Protein AF-A0A356WRP9-F1 (afdb_monomer_lite)

pLDDT: mean 76.29, std 10.76, range [55.69, 93.06]

Structure (mmCIF, N/CA/C/O backbone):
data_AF-A0A356WRP9-F1
#
_entry.id   AF-A0A356WRP9-F1
#
loop_
_atom_site.group_PDB
_atom_site.id
_atom_site.type_symbol
_atom_site.label_atom_id
_atom_site.label_alt_id
_atom_site.label_comp_id
_atom_site.label_asym_id
_atom_site.label_entity_id
_atom_site.label_seq_id
_atom_site.pdbx_PDB_ins_code
_atom_site.Cartn_x
_atom_site.Cartn_y
_atom_site.Cartn_z
_atom_site.occupancy
_atom_site.B_iso_or_equiv
_atom_site.auth_seq_id
_atom_site.auth_comp_id
_atom_site.auth_asym_id
_atom_site.auth_atom_id
_atom_site.pdbx_PDB_model_num
ATOM 1 N N . MET A 1 1 ? 37.180 21.757 -27.487 1.00 70.25 1 MET A N 1
ATOM 2 C CA . MET A 1 1 ? 36.216 21.798 -26.357 1.00 70.25 1 MET A CA 1
ATOM 3 C C . MET A 1 1 ? 34.839 21.247 -26.730 1.00 70.25 1 MET A C 1
ATOM 5 O O . MET A 1 1 ? 34.318 20.451 -25.966 1.00 70.25 1 MET A O 1
ATOM 9 N N . ARG A 1 2 ? 34.285 21.570 -27.910 1.00 84.06 2 ARG A N 1
ATOM 10 C CA . ARG A 1 2 ? 32.953 21.098 -28.346 1.00 84.06 2 ARG A CA 1
ATOM 11 C C . ARG A 1 2 ? 32.800 19.570 -28.429 1.00 84.06 2 ARG A C 1
ATOM 13 O O . ARG A 1 2 ? 31.831 19.043 -27.910 1.00 84.06 2 ARG A O 1
ATOM 20 N N . LEU A 1 3 ? 33.786 18.847 -28.971 1.00 87.88 3 LEU A N 1
ATOM 21 C CA . LEU A 1 3 ? 33.729 17.377 -29.081 1.00 87.88 3 LEU A CA 1
ATOM 22 C C . LEU A 1 3 ? 33.669 16.664 -27.717 1.00 87.88 3 LEU A C 1
ATOM 24 O O . LEU A 1 3 ? 32.916 15.714 -27.547 1.00 87.88 3 LEU A O 1
ATOM 28 N N . LYS A 1 4 ? 34.420 17.156 -26.722 1.00 86.12 4 LYS A N 1
ATOM 29 C CA . LYS A 1 4 ? 34.418 16.591 -25.361 1.00 86.12 4 LYS A CA 1
ATOM 30 C C . LYS A 1 4 ? 33.059 16.766 -24.676 1.00 86.12 4 LYS A C 1
ATOM 32 O O . LYS A 1 4 ? 32.624 15.883 -23.952 1.00 86.12 4 LYS A O 1
ATOM 37 N N . ILE A 1 5 ? 32.390 17.885 -24.950 1.00 90.56 5 ILE A N 1
ATOM 38 C CA . ILE A 1 5 ? 31.041 18.175 -24.456 1.00 90.56 5 ILE A CA 1
ATOM 39 C C . ILE A 1 5 ? 30.023 17.214 -25.082 1.00 90.56 5 ILE A C 1
ATOM 41 O O . ILE A 1 5 ? 29.226 16.627 -24.359 1.00 90.56 5 ILE A O 1
ATOM 45 N N . PHE A 1 6 ? 30.096 16.972 -26.396 1.00 92.69 6 PHE A N 1
ATOM 46 C CA . PHE A 1 6 ? 29.235 15.981 -27.054 1.00 92.69 6 PHE A CA 1
ATOM 47 C C . PHE A 1 6 ? 29.431 14.564 -26.498 1.00 92.69 6 PHE A C 1
ATOM 49 O O . PHE A 1 6 ? 28.449 13.881 -26.220 1.00 92.69 6 PHE A O 1
ATOM 56 N N . LEU A 1 7 ? 30.678 14.140 -26.273 1.00 93.06 7 LEU A N 1
ATOM 57 C CA . LEU A 1 7 ? 30.973 12.830 -25.681 1.00 93.06 7 LEU A CA 1
ATOM 58 C C . LEU A 1 7 ? 30.453 12.707 -24.243 1.00 93.06 7 LEU A C 1
ATOM 60 O O . LEU A 1 7 ? 29.948 11.655 -23.862 1.00 93.06 7 LEU A O 1
ATOM 64 N N . PHE A 1 8 ? 30.533 13.783 -23.459 1.00 92.19 8 PHE A N 1
ATOM 65 C CA . PHE A 1 8 ? 30.006 13.814 -22.097 1.00 92.19 8 PHE A CA 1
ATOM 66 C C . PHE A 1 8 ? 28.480 13.643 -22.065 1.00 92.19 8 PHE A C 1
ATOM 68 O O . PHE A 1 8 ? 27.968 12.826 -21.302 1.00 92.19 8 PHE A O 1
ATOM 75 N N . PHE A 1 9 ? 27.753 14.346 -22.939 1.00 91.25 9 PHE A N 1
ATOM 76 C CA . PHE A 1 9 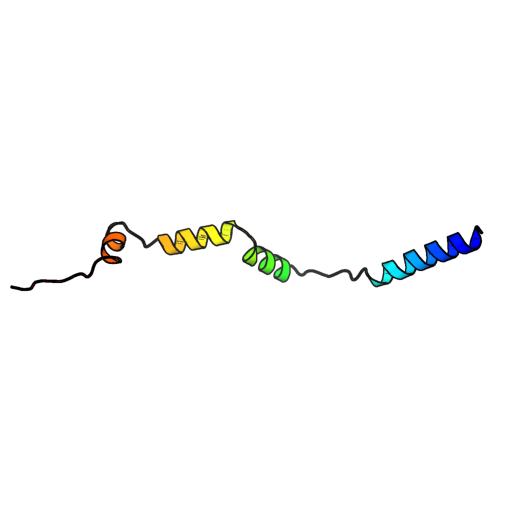? 26.301 14.184 -23.048 1.00 91.25 9 PHE A CA 1
ATOM 77 C C . PHE A 1 9 ? 25.901 12.796 -23.561 1.00 91.25 9 PHE A C 1
ATOM 79 O O . PHE A 1 9 ? 24.957 12.206 -23.039 1.00 91.25 9 PHE A O 1
ATOM 86 N N . ALA A 1 10 ? 26.640 12.235 -24.521 1.00 90.88 10 ALA A N 1
ATOM 87 C CA . ALA A 1 10 ? 26.400 10.877 -25.004 1.00 90.88 10 ALA A CA 1
ATOM 88 C C . ALA A 1 10 ? 26.598 9.825 -23.895 1.00 90.88 10 ALA A C 1
ATOM 90 O O . ALA A 1 10 ? 25.774 8.923 -23.749 1.00 90.88 10 ALA A O 1
ATOM 91 N N . ALA A 1 11 ? 27.638 9.974 -23.067 1.00 89.75 11 ALA A N 1
ATOM 92 C CA . ALA A 1 11 ? 27.880 9.098 -21.922 1.00 89.75 11 ALA A CA 1
ATOM 93 C C . ALA A 1 11 ? 26.771 9.203 -20.859 1.00 89.75 11 ALA A C 1
ATOM 95 O O . ALA A 1 11 ? 26.333 8.186 -20.325 1.00 89.75 11 ALA A O 1
ATOM 96 N N . LEU A 1 12 ? 26.271 10.415 -20.591 1.00 86.44 12 LEU A N 1
ATOM 97 C CA . LEU A 1 12 ? 25.144 10.646 -19.680 1.00 86.44 12 LEU A CA 1
ATOM 98 C C . LEU A 1 12 ? 23.856 9.963 -20.157 1.00 86.44 12 LEU A C 1
ATOM 100 O O . LEU A 1 12 ? 23.161 9.337 -19.358 1.00 86.44 12 LEU A O 1
ATOM 104 N N . ILE A 1 13 ? 23.543 10.054 -21.451 1.00 86.56 13 ILE A N 1
ATOM 105 C CA . ILE A 1 13 ? 22.360 9.408 -22.043 1.00 86.56 13 ILE A CA 1
ATOM 106 C C . ILE A 1 13 ? 22.482 7.880 -21.965 1.00 86.56 13 ILE A C 1
ATOM 108 O O . ILE A 1 13 ? 21.521 7.188 -21.620 1.00 86.56 13 ILE A O 1
ATOM 112 N N . TRP A 1 14 ? 23.677 7.351 -22.233 1.00 83.81 14 TRP A N 1
ATOM 113 C CA . TRP A 1 14 ? 23.944 5.916 -22.166 1.00 83.81 14 TRP A CA 1
ATOM 114 C C . TRP A 1 14 ? 23.808 5.368 -20.738 1.00 83.81 14 TRP A C 1
ATOM 116 O O . TRP A 1 14 ? 23.187 4.326 -20.539 1.00 83.81 14 TRP A O 1
ATOM 126 N N . LEU A 1 15 ? 24.284 6.115 -19.736 1.00 81.81 15 LEU A N 1
ATOM 127 C CA . LEU A 1 15 ? 24.18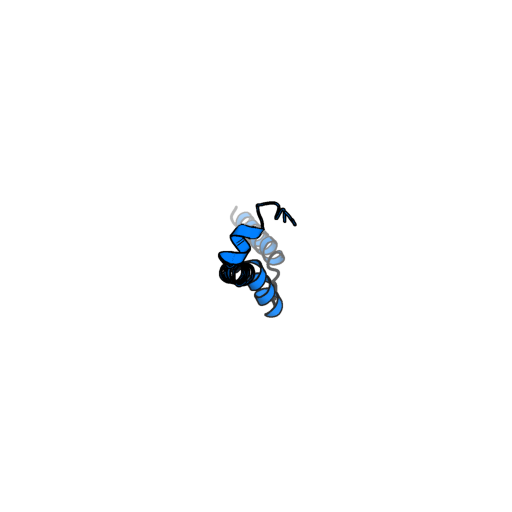0 5.741 -18.322 1.00 81.81 15 LEU A CA 1
ATOM 128 C C . LEU A 1 15 ? 22.733 5.747 -17.796 1.00 81.81 15 LEU A C 1
ATOM 130 O O . LEU A 1 15 ? 22.396 4.954 -16.926 1.00 81.81 15 LEU A O 1
ATOM 134 N N . ASN A 1 16 ? 21.868 6.623 -18.318 1.00 76.56 16 ASN A N 1
ATOM 135 C CA . ASN A 1 16 ? 20.458 6.678 -17.910 1.00 76.56 16 ASN A CA 1
ATOM 136 C C . ASN A 1 16 ? 19.603 5.590 -18.577 1.00 76.56 16 ASN A C 1
ATOM 138 O O . ASN A 1 16 ? 18.606 5.153 -18.008 1.00 76.56 16 ASN A O 1
ATOM 142 N N . SER A 1 17 ? 19.995 5.126 -19.766 1.00 68.31 17 SER A N 1
ATOM 143 C CA . SER A 1 17 ? 19.215 4.142 -20.526 1.00 68.31 17 SER A CA 1
ATOM 144 C C . SER A 1 17 ? 19.204 2.753 -19.874 1.00 68.31 17 SER A C 1
ATOM 146 O O . SER A 1 17 ? 18.233 2.020 -20.024 1.00 68.31 17 SER A O 1
ATOM 148 N N . SER A 1 18 ? 20.239 2.397 -19.106 1.00 64.88 18 SER A N 1
ATOM 149 C CA . SER A 1 18 ? 20.308 1.123 -18.371 1.00 64.88 18 SER A CA 1
ATOM 150 C C . SER A 1 18 ? 19.462 1.093 -17.092 1.00 64.88 18 SER A C 1
ATOM 152 O O . SER A 1 18 ? 19.266 0.022 -16.522 1.00 64.88 18 SER A O 1
ATOM 154 N N . LEU A 1 19 ? 18.949 2.243 -16.641 1.00 63.12 19 LEU A N 1
ATOM 155 C CA . LEU A 1 19 ? 18.144 2.367 -15.420 1.00 63.12 19 LEU A CA 1
ATOM 156 C C . LEU A 1 19 ? 16.634 2.298 -15.684 1.00 63.12 19 LEU A C 1
ATOM 158 O O . LEU A 1 19 ? 15.852 2.143 -14.746 1.00 63.12 19 LEU A O 1
ATOM 162 N N . VAL A 1 20 ? 16.206 2.376 -16.947 1.00 61.94 20 VAL A N 1
ATOM 163 C CA . VAL A 1 20 ? 14.789 2.279 -17.319 1.00 61.94 20 VAL A CA 1
ATOM 164 C C . VAL A 1 20 ? 14.408 0.808 -17.466 1.00 61.94 20 VAL A C 1
ATOM 166 O O . VAL A 1 20 ? 14.199 0.291 -18.560 1.00 61.94 20 VAL A O 1
ATOM 169 N N . SER A 1 21 ? 14.314 0.112 -16.335 1.00 62.94 21 SER A N 1
ATOM 170 C CA . SER A 1 21 ? 13.578 -1.149 -16.284 1.00 62.94 21 SER A CA 1
ATOM 171 C C . SER A 1 21 ? 12.094 -0.803 -16.234 1.00 62.94 21 SER A C 1
ATOM 173 O O . SER A 1 21 ? 11.603 -0.300 -15.222 1.00 62.94 21 SER A O 1
ATOM 175 N N . SER A 1 22 ? 11.378 -1.009 -17.341 1.00 62.72 22 SER A N 1
ATOM 176 C CA . SER A 1 22 ? 9.919 -0.896 -17.350 1.00 62.72 22 SER A CA 1
ATOM 177 C C . SER A 1 22 ? 9.358 -2.017 -16.477 1.00 62.72 22 SER A C 1
ATOM 179 O O . SER A 1 22 ? 9.359 -3.185 -16.863 1.00 62.72 22 SER A O 1
ATOM 181 N N . GLN A 1 23 ? 8.959 -1.673 -15.254 1.00 70.12 23 GLN A N 1
ATOM 182 C CA . GLN A 1 23 ? 8.329 -2.620 -14.345 1.00 70.12 23 GLN A CA 1
ATOM 183 C C . GLN A 1 23 ? 6.897 -2.837 -14.832 1.00 70.12 23 GLN A C 1
ATOM 185 O O . GLN A 1 23 ? 6.058 -1.939 -14.743 1.00 70.12 23 GLN A O 1
ATOM 190 N N . VAL A 1 24 ? 6.627 -4.016 -15.390 1.00 79.00 24 VAL A N 1
ATOM 191 C CA . VAL A 1 24 ? 5.266 -4.422 -15.743 1.00 79.00 24 VAL A CA 1
ATOM 192 C C . VAL A 1 24 ? 4.551 -4.764 -14.445 1.00 79.00 24 VAL A C 1
ATOM 194 O O . VAL A 1 24 ? 4.651 -5.878 -13.944 1.00 79.00 24 VAL A O 1
ATOM 197 N N . ILE A 1 25 ? 3.860 -3.777 -13.887 1.00 81.50 25 ILE A N 1
ATOM 198 C CA . ILE A 1 25 ? 2.965 -3.990 -12.758 1.00 81.50 25 ILE A CA 1
ATOM 199 C C . ILE A 1 25 ? 1.721 -4.725 -13.261 1.00 81.50 25 ILE A C 1
ATOM 201 O O . ILE A 1 25 ? 1.031 -4.284 -14.183 1.00 81.50 25 ILE A O 1
ATOM 205 N N . THR A 1 26 ? 1.433 -5.859 -12.637 1.00 88.44 26 THR A N 1
ATOM 206 C CA . THR A 1 26 ? 0.230 -6.646 -12.898 1.00 88.44 26 THR A CA 1
ATOM 207 C C . THR A 1 26 ? -0.977 -6.064 -12.163 1.00 88.44 26 THR A C 1
ATOM 209 O O . THR A 1 26 ? -0.852 -5.420 -11.120 1.00 88.44 26 THR A O 1
ATOM 212 N N . LEU A 1 27 ? -2.185 -6.341 -12.664 1.00 88.00 27 LEU A N 1
ATOM 213 C CA . LEU A 1 27 ? -3.425 -5.927 -11.998 1.00 88.00 27 LEU A CA 1
ATOM 214 C C . LEU A 1 27 ? -3.519 -6.473 -10.560 1.00 88.00 27 LEU A C 1
ATOM 216 O O . LEU A 1 27 ? -3.974 -5.768 -9.663 1.00 88.00 27 LEU A O 1
ATOM 220 N N . SER A 1 28 ? -3.036 -7.697 -10.329 1.00 88.38 28 SER A 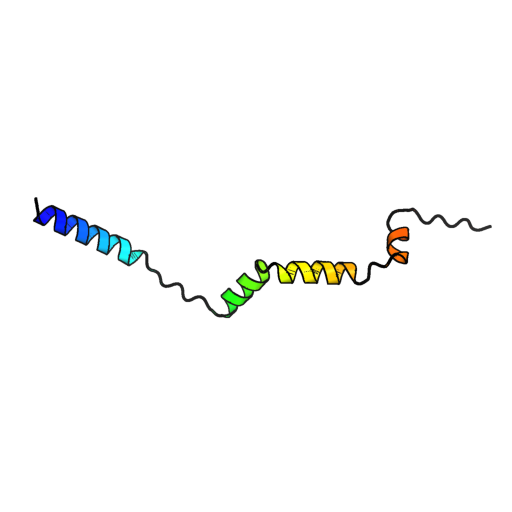N 1
ATOM 221 C CA . SER A 1 28 ? -2.971 -8.318 -9.001 1.00 88.38 28 SER A CA 1
ATOM 222 C C . SER A 1 28 ? -2.070 -7.561 -8.027 1.00 88.38 28 SER A C 1
ATOM 224 O O . SER A 1 28 ? -2.413 -7.415 -6.855 1.00 88.38 28 SER A O 1
ATOM 226 N N . GLU A 1 29 ? -0.929 -7.050 -8.492 1.00 88.19 29 GLU A N 1
ATOM 227 C CA . GLU A 1 29 ? -0.033 -6.251 -7.651 1.00 88.19 29 GLU A CA 1
ATOM 228 C C . GLU A 1 29 ? -0.667 -4.906 -7.303 1.00 88.19 29 GLU A C 1
ATOM 230 O O . GLU A 1 29 ? -0.614 -4.493 -6.146 1.00 88.19 29 GLU A O 1
ATOM 235 N N . ILE A 1 30 ? -1.343 -4.264 -8.264 1.00 88.25 30 ILE A N 1
ATOM 236 C CA . ILE A 1 30 ? -2.114 -3.036 -8.012 1.00 88.25 30 ILE A CA 1
ATOM 237 C C . ILE A 1 30 ? -3.190 -3.292 -6.961 1.00 88.25 30 ILE A C 1
ATOM 239 O O . ILE A 1 30 ? -3.329 -2.509 -6.023 1.00 88.25 30 ILE A O 1
ATOM 243 N N . GLN A 1 31 ? -3.926 -4.394 -7.088 1.00 88.56 31 GLN A N 1
ATOM 244 C CA . GLN A 1 31 ? -4.985 -4.745 -6.151 1.00 88.56 31 GLN A CA 1
ATOM 245 C C . GLN A 1 31 ? -4.438 -4.956 -4.736 1.00 88.56 31 GLN A C 1
ATOM 247 O O . GLN A 1 31 ? -4.976 -4.389 -3.788 1.00 88.56 31 GLN A O 1
ATOM 252 N N . LYS A 1 32 ? -3.331 -5.692 -4.591 1.00 89.31 32 LYS A N 1
ATOM 253 C CA . LYS A 1 32 ? -2.684 -5.921 -3.291 1.00 89.31 32 LYS A CA 1
ATOM 254 C C . LYS A 1 32 ? -2.160 -4.623 -2.670 1.00 89.31 32 LYS A C 1
ATOM 256 O O . LYS A 1 32 ? -2.286 -4.411 -1.466 1.00 89.31 32 LYS A O 1
ATOM 261 N N . MET A 1 33 ? -1.578 -3.739 -3.481 1.00 88.06 33 MET A N 1
ATOM 262 C CA . MET A 1 33 ? -1.127 -2.426 -3.014 1.00 88.06 33 MET A CA 1
ATOM 263 C C . MET A 1 33 ? -2.297 -1.544 -2.578 1.00 88.06 33 MET A C 1
ATOM 265 O O . MET A 1 33 ? -2.187 -0.859 -1.562 1.00 88.06 33 MET A O 1
ATOM 269 N N . ALA A 1 34 ? -3.412 -1.571 -3.310 1.00 87.00 34 ALA A N 1
ATOM 270 C CA . ALA A 1 34 ? -4.626 -0.870 -2.920 1.00 87.00 34 ALA A CA 1
ATOM 271 C C . ALA A 1 34 ? -5.162 -1.422 -1.595 1.00 87.00 34 ALA A C 1
ATOM 273 O O . ALA A 1 34 ? -5.410 -0.650 -0.679 1.00 87.00 34 ALA A O 1
ATOM 274 N N . GLU A 1 35 ? -5.243 -2.742 -1.437 1.00 84.38 35 GLU A N 1
ATOM 275 C CA . GLU A 1 35 ? -5.702 -3.360 -0.191 1.00 84.38 35 GLU A CA 1
ATOM 276 C C . GLU A 1 35 ? -4.883 -2.912 1.028 1.00 84.38 35 GLU A C 1
ATOM 278 O O . GLU A 1 35 ? -5.442 -2.522 2.051 1.00 84.38 35 GLU A O 1
ATOM 283 N N . ALA A 1 36 ? -3.555 -2.881 0.892 1.00 86.06 36 ALA A N 1
ATOM 284 C CA . ALA A 1 36 ? -2.656 -2.517 1.983 1.00 86.06 36 ALA A CA 1
ATOM 285 C C . ALA A 1 36 ? -2.661 -1.019 2.342 1.00 86.06 36 ALA A C 1
ATOM 287 O O . ALA A 1 36 ? -2.323 -0.667 3.470 1.00 86.06 36 ALA A O 1
ATOM 288 N N . ASN A 1 37 ? -2.997 -0.131 1.400 1.00 84.81 37 ASN A N 1
ATOM 289 C CA . ASN A 1 37 ? -2.793 1.313 1.570 1.00 84.81 37 ASN A CA 1
ATOM 290 C C . ASN A 1 37 ? -4.082 2.141 1.502 1.00 84.81 37 ASN A C 1
ATOM 292 O O . ASN A 1 37 ? -4.042 3.337 1.793 1.00 84.81 37 ASN A O 1
ATOM 296 N N . TYR A 1 38 ? -5.220 1.561 1.109 1.00 84.31 38 TYR A N 1
ATOM 297 C CA . TYR A 1 38 ? -6.440 2.332 0.894 1.00 84.31 38 TYR A CA 1
ATOM 298 C C . TYR A 1 38 ? -7.169 2.616 2.221 1.00 84.31 38 TYR A C 1
ATOM 300 O 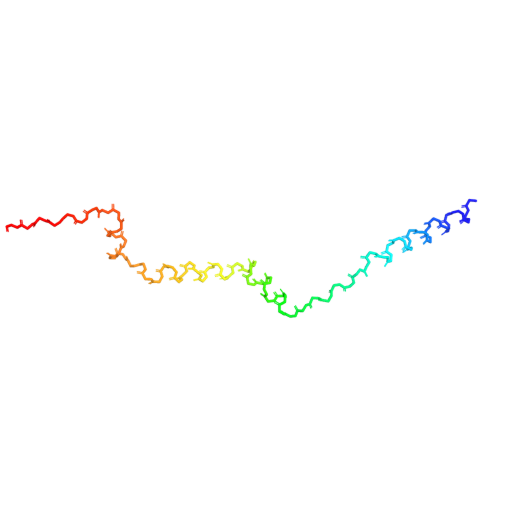O . TYR A 1 38 ? -7.682 1.690 2.858 1.00 84.31 38 TYR A O 1
ATOM 308 N N . PRO A 1 39 ? -7.317 3.892 2.637 1.00 73.69 39 PRO A N 1
ATOM 309 C CA . PRO A 1 39 ? -7.857 4.235 3.956 1.00 73.69 39 PRO A CA 1
ATOM 310 C C . PRO A 1 39 ? -9.297 3.771 4.200 1.00 73.69 39 PRO A C 1
ATOM 312 O O . PRO A 1 39 ? -9.705 3.612 5.349 1.00 73.69 39 PRO A O 1
ATOM 315 N N . ALA A 1 40 ? -10.092 3.575 3.142 1.00 74.88 40 ALA A N 1
ATOM 316 C CA . ALA A 1 40 ? -11.473 3.116 3.286 1.00 74.88 40 ALA A CA 1
ATOM 317 C C . ALA A 1 40 ? -11.560 1.686 3.844 1.00 74.88 40 ALA A C 1
ATOM 319 O O . ALA A 1 40 ? -12.478 1.396 4.603 1.00 74.88 40 ALA A O 1
ATOM 320 N N . ILE A 1 41 ? -10.582 0.825 3.546 1.00 72.69 41 ILE A N 1
ATOM 321 C CA . ILE A 1 41 ? -10.562 -0.571 4.006 1.00 72.69 41 ILE A CA 1
ATOM 322 C C . ILE A 1 41 ? -10.367 -0.627 5.525 1.00 72.69 41 ILE A C 1
ATOM 324 O O . ILE A 1 41 ? -11.127 -1.291 6.224 1.00 72.69 41 ILE A O 1
ATOM 328 N N . ALA A 1 42 ? -9.449 0.182 6.062 1.00 72.25 42 ALA A N 1
ATOM 329 C CA . ALA A 1 42 ? -9.246 0.306 7.506 1.00 72.25 42 ALA A CA 1
ATOM 330 C C . ALA A 1 42 ? -10.500 0.811 8.253 1.00 72.25 42 ALA A C 1
ATOM 332 O O . ALA A 1 42 ? -10.730 0.452 9.405 1.00 72.25 42 ALA A O 1
ATOM 333 N N . ARG A 1 43 ? -11.338 1.636 7.608 1.00 71.44 43 ARG A N 1
ATOM 334 C CA . ARG A 1 43 ? -12.592 2.124 8.208 1.00 71.44 43 ARG A CA 1
ATOM 335 C C . ARG A 1 43 ? -13.648 1.029 8.307 1.00 71.44 43 ARG A C 1
ATOM 337 O O . ARG A 1 43 ? -14.379 1.000 9.293 1.00 71.44 43 ARG A O 1
ATOM 344 N N . TYR A 1 44 ? -13.718 0.138 7.320 1.00 77.62 44 TYR A N 1
ATOM 345 C CA . TYR A 1 44 ? -14.634 -1.000 7.372 1.00 77.62 44 TYR A CA 1
ATOM 346 C C . TYR A 1 44 ? -14.255 -1.987 8.473 1.00 77.62 44 TYR A C 1
ATOM 348 O O . TYR A 1 44 ? -15.144 -2.444 9.179 1.00 77.62 44 TYR A O 1
ATOM 356 N N . ASP A 1 45 ? -12.963 -2.211 8.704 1.00 75.50 45 ASP A N 1
ATOM 357 C CA . ASP A 1 45 ? -12.481 -3.062 9.799 1.00 75.50 45 ASP A CA 1
ATOM 358 C C . ASP A 1 45 ? -12.892 -2.513 11.184 1.00 75.50 45 ASP A C 1
ATOM 360 O O . ASP A 1 45 ? -13.321 -3.257 12.064 1.00 75.50 45 ASP A O 1
ATOM 364 N N . ILE A 1 46 ? -12.868 -1.188 11.377 1.00 77.44 46 ILE A N 1
ATOM 365 C CA . ILE A 1 46 ? -13.390 -0.556 12.604 1.00 77.44 46 ILE A CA 1
ATOM 366 C C . ILE A 1 46 ? -14.902 -0.770 12.734 1.00 77.44 46 ILE A C 1
ATOM 368 O O . ILE A 1 46 ? -15.380 -1.101 13.818 1.00 77.44 46 ILE A O 1
ATOM 372 N N . ILE A 1 47 ? -15.666 -0.589 11.654 1.00 80.25 47 ILE A N 1
ATOM 373 C CA . ILE A 1 47 ? -17.123 -0.804 11.653 1.00 80.25 47 ILE A CA 1
ATOM 374 C C . ILE A 1 47 ? -17.447 -2.270 11.961 1.00 80.25 47 ILE A C 1
ATOM 376 O O . ILE A 1 47 ? -18.337 -2.548 12.756 1.00 80.25 47 ILE A O 1
ATOM 380 N N . GLU A 1 48 ? -16.700 -3.211 11.391 1.00 79.44 48 GLU A N 1
ATOM 381 C CA . GLU A 1 48 ? -16.865 -4.642 11.631 1.00 79.44 48 GLU A CA 1
ATOM 382 C C . GLU A 1 48 ? -16.553 -5.007 13.086 1.00 79.44 48 GLU A C 1
ATOM 384 O O . GLU A 1 48 ? -17.377 -5.631 13.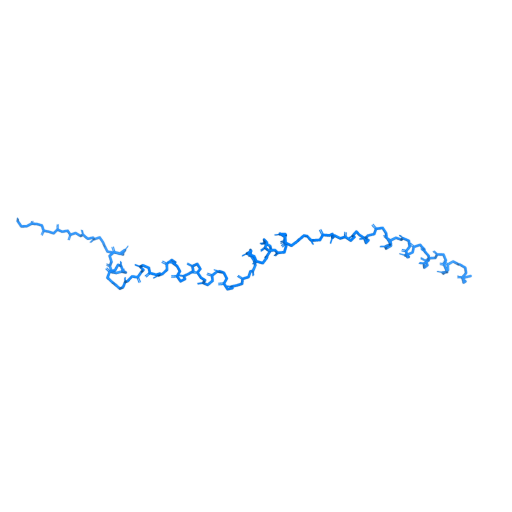757 1.00 79.44 48 GLU A O 1
ATOM 389 N N . LYS A 1 49 ? -15.427 -4.522 13.621 1.00 77.75 49 LYS A N 1
ATOM 390 C CA . LYS A 1 49 ? -15.033 -4.720 15.027 1.00 77.75 49 LYS A CA 1
ATOM 391 C C . LYS A 1 49 ? -15.995 -4.072 16.023 1.00 77.75 49 LYS A C 1
ATOM 393 O O . LYS A 1 49 ? -16.099 -4.529 17.158 1.00 77.75 49 LYS A 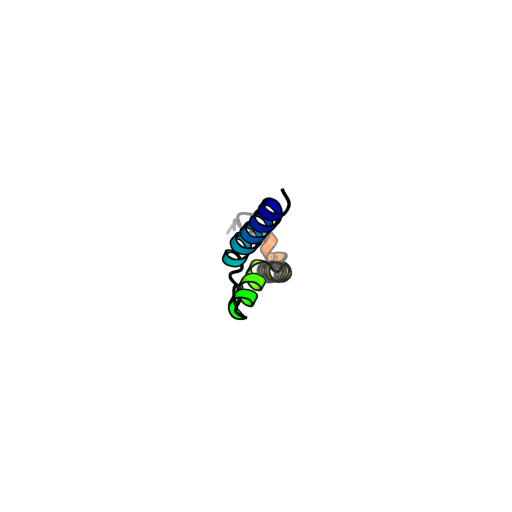O 1
ATOM 398 N N . THR A 1 50 ? -16.692 -3.011 15.619 1.00 78.62 50 THR A N 1
ATOM 399 C CA . THR A 1 50 ? -17.662 -2.295 16.466 1.00 78.62 50 THR A CA 1
ATOM 400 C C . THR A 1 50 ? -19.110 -2.735 16.244 1.00 78.62 50 THR A C 1
ATOM 402 O O . THR A 1 50 ? -19.956 -2.416 17.076 1.00 78.62 50 THR A O 1
ATOM 405 N N . LYS A 1 51 ? -19.405 -3.523 15.198 1.00 78.00 51 LYS A N 1
ATOM 406 C CA . LYS A 1 51 ? -20.754 -4.005 14.845 1.00 78.00 51 LYS A CA 1
ATOM 407 C C . LYS A 1 51 ? -21.463 -4.681 16.016 1.00 78.00 51 LYS A C 1
ATOM 409 O O . LYS A 1 51 ? -22.640 -4.433 16.258 1.00 78.00 51 LYS A O 1
ATOM 414 N N . ASP A 1 52 ? -20.734 -5.520 16.745 1.00 72.44 52 ASP A N 1
ATOM 415 C CA . ASP A 1 52 ? -21.276 -6.307 17.858 1.00 72.44 52 ASP A CA 1
ATOM 416 C C . ASP A 1 52 ? -21.040 -5.628 19.226 1.00 72.44 52 ASP A C 1
ATOM 418 O O . ASP A 1 52 ? -21.416 -6.150 20.284 1.00 72.44 52 ASP A O 1
ATOM 422 N N . PHE A 1 53 ? -20.443 -4.429 19.223 1.00 69.50 53 PHE A N 1
ATOM 423 C CA . PHE A 1 53 ? -20.157 -3.647 20.420 1.00 69.50 53 PHE A CA 1
ATOM 424 C C . PHE A 1 53 ? -21.381 -2.812 20.823 1.00 69.50 53 PHE A C 1
ATOM 426 O O . PHE A 1 53 ? -21.519 -1.638 20.488 1.00 69.50 53 PHE A O 1
ATOM 433 N N . SER A 1 54 ? -22.308 -3.435 21.555 1.00 67.94 54 SER A N 1
ATOM 434 C CA . SER A 1 54 ? -23.471 -2.748 22.132 1.00 67.94 54 SER A CA 1
ATOM 435 C C . SER A 1 54 ? -23.161 -2.130 23.504 1.00 67.94 54 SER A C 1
ATOM 437 O O . SER A 1 54 ? -22.314 -2.629 24.248 1.00 67.94 54 SER A O 1
ATOM 439 N N . ILE A 1 55 ? -23.915 -1.094 23.897 1.00 60.81 55 ILE A N 1
ATOM 440 C CA . ILE A 1 55 ? -23.857 -0.478 25.244 1.00 60.81 55 ILE A CA 1
ATOM 441 C C . ILE A 1 55 ? -24.006 -1.540 26.360 1.00 60.81 55 ILE A C 1
ATOM 443 O O . ILE A 1 55 ? -23.382 -1.435 27.416 1.00 60.81 55 ILE A O 1
ATOM 447 N N . ALA A 1 56 ? -24.776 -2.607 26.114 1.00 62.53 56 ALA A N 1
ATOM 448 C CA . ALA A 1 56 ? -24.957 -3.719 27.049 1.00 62.53 56 ALA A CA 1
ATOM 449 C C . ALA A 1 56 ? -23.693 -4.586 27.236 1.00 62.53 56 ALA A C 1
ATOM 451 O O . ALA A 1 56 ? -23.513 -5.169 28.304 1.00 62.53 56 ALA A O 1
ATOM 452 N N . ASN A 1 57 ? -22.814 -4.666 26.229 1.00 59.78 57 ASN A N 1
ATOM 453 C CA . ASN A 1 57 ? -21.515 -5.344 26.311 1.00 59.78 57 ASN A CA 1
ATOM 454 C C . ASN A 1 57 ? -20.398 -4.414 26.809 1.00 59.78 57 ASN A C 1
ATOM 456 O O . ASN A 1 57 ? -19.511 -4.873 27.529 1.00 59.78 57 ASN A O 1
ATOM 460 N N . ALA A 1 58 ? -20.473 -3.111 26.514 1.00 65.00 58 ALA A N 1
ATOM 461 C CA . ALA A 1 58 ? -19.504 -2.113 26.978 1.00 65.00 58 ALA A CA 1
ATOM 462 C C . ALA A 1 58 ? -19.387 -2.070 28.515 1.00 65.00 58 ALA A C 1
ATOM 464 O O . ALA A 1 58 ? -18.285 -2.002 29.055 1.00 65.00 58 ALA A O 1
ATOM 465 N N . ASN A 1 59 ? -20.512 -2.210 29.227 1.00 60.12 59 ASN A N 1
ATOM 466 C CA . ASN A 1 59 ? -20.547 -2.231 30.695 1.00 60.12 59 ASN A CA 1
ATOM 467 C C . ASN A 1 59 ? -20.057 -3.546 31.332 1.00 60.12 59 ASN A C 1
ATOM 469 O O . ASN A 1 59 ? -19.882 -3.600 32.548 1.00 60.12 59 ASN A O 1
ATOM 473 N N . ARG A 1 60 ? -19.838 -4.616 30.554 1.00 62.22 60 ARG A N 1
ATOM 474 C CA . ARG A 1 60 ? -19.406 -5.926 31.082 1.00 62.22 60 ARG A CA 1
ATOM 475 C C . ARG A 1 60 ? -17.909 -6.196 30.934 1.00 62.22 60 ARG A C 1
ATOM 477 O O . ARG A 1 60 ? -17.409 -7.097 31.593 1.00 62.22 60 ARG A O 1
ATOM 484 N N . GLY A 1 61 ? -17.201 -5.425 30.106 1.00 60.78 61 GLY A N 1
ATOM 485 C CA . GLY A 1 61 ? -15.776 -5.636 29.821 1.00 60.78 61 GLY A CA 1
ATOM 486 C C . GLY A 1 61 ? -14.801 -5.034 30.839 1.00 60.78 61 GLY A C 1
ATOM 487 O O . GLY A 1 61 ? -13.638 -5.420 30.842 1.00 60.78 61 GLY A O 1
ATOM 488 N N . PHE A 1 62 ? -15.247 -4.108 31.698 1.00 60.41 62 PHE A N 1
ATOM 489 C CA . PHE A 1 62 ? -14.356 -3.380 32.619 1.00 60.41 62 PHE A CA 1
ATOM 490 C C . PHE A 1 62 ? -14.572 -3.700 34.106 1.00 60.41 62 PHE A C 1
ATOM 492 O O . PHE A 1 62 ? -13.740 -3.347 34.937 1.00 60.41 62 PHE A O 1
ATOM 499 N N . LEU A 1 63 ? -15.673 -4.364 34.468 1.00 60.97 63 LEU A N 1
ATOM 500 C CA . LEU A 1 63 ? -16.030 -4.602 35.867 1.00 60.97 63 LEU A CA 1
ATOM 501 C C . LEU A 1 63 ? -16.110 -6.106 36.154 1.00 60.97 63 LEU A C 1
ATOM 503 O O . LEU A 1 63 ? -16.812 -6.813 35.424 1.00 60.97 63 LEU A O 1
ATOM 507 N N . PRO A 1 64 ? -15.436 -6.614 37.206 1.00 64.12 64 PRO A N 1
ATOM 508 C CA . PRO A 1 64 ? -15.620 -7.993 37.635 1.00 64.12 64 PRO A CA 1
ATOM 509 C C . PRO A 1 64 ? -17.091 -8.210 38.015 1.00 64.12 64 PRO A C 1
ATOM 511 O O . PRO A 1 64 ? -17.610 -7.582 38.936 1.00 64.12 64 PRO A O 1
ATOM 514 N N . GLN A 1 65 ? -17.770 -9.094 37.281 1.00 67.88 65 GLN A N 1
ATOM 515 C CA . GLN A 1 65 ? -19.160 -9.480 37.530 1.00 67.88 65 GLN A CA 1
ATOM 516 C C . GLN A 1 65 ? -19.202 -10.445 38.724 1.00 67.88 65 GLN A C 1
ATOM 518 O O . GLN A 1 65 ? -19.260 -11.662 38.561 1.00 67.88 65 GLN A O 1
ATOM 523 N N . GLY A 1 66 ? -19.107 -9.905 39.939 1.00 70.12 66 GLY A N 1
ATOM 524 C CA . GLY A 1 66 ? -19.347 -10.666 41.160 1.00 70.12 66 GLY A CA 1
ATOM 525 C C . GLY A 1 66 ? -20.839 -10.956 41.302 1.00 70.12 66 GLY A C 1
ATOM 526 O O . GLY A 1 66 ? -21.636 -10.032 41.436 1.00 70.12 66 GLY A O 1
ATOM 527 N N . THR A 1 67 ? -21.226 -12.230 41.273 1.00 69.00 67 THR A N 1
ATOM 528 C CA . THR A 1 67 ? -22.578 -12.646 41.662 1.00 69.00 67 THR A CA 1
ATOM 529 C C . THR A 1 67 ? -22.558 -13.005 43.143 1.00 69.00 67 THR A C 1
ATOM 531 O O . THR A 1 67 ? -21.756 -13.828 43.579 1.00 69.00 67 THR A O 1
ATOM 534 N N . VAL A 1 68 ? -23.415 -12.363 43.937 1.00 62.75 68 VAL A N 1
ATOM 535 C CA . VAL A 1 68 ? -23.659 -12.768 45.325 1.00 62.75 68 VAL A CA 1
ATOM 536 C C . VAL A 1 68 ? -24.903 -13.646 45.301 1.00 62.75 68 VAL A C 1
ATOM 538 O O . VAL A 1 68 ? -25.988 -13.165 44.979 1.00 62.75 68 VAL A O 1
ATOM 541 N N . SER A 1 69 ? -24.727 -14.940 45.559 1.00 66.44 69 SER A N 1
ATOM 542 C CA . SER A 1 69 ? -25.841 -15.873 45.768 1.00 66.44 69 SER A CA 1
ATOM 543 C C . SER A 1 69 ? -26.153 -15.930 47.264 1.00 66.44 69 SER A C 1
ATOM 545 O O . SER A 1 69 ? -25.219 -15.957 48.068 1.00 66.44 69 SER A O 1
ATOM 547 N N . ALA A 1 70 ? -27.443 -15.876 47.607 1.00 55.69 70 ALA A N 1
ATOM 548 C CA . ALA A 1 70 ? -27.963 -15.933 48.976 1.00 55.69 70 ALA A CA 1
ATOM 549 C C . ALA A 1 70 ? -28.108 -17.374 49.480 1.00 55.69 70 ALA A C 1
ATOM 551 O O . ALA A 1 70 ? -28.368 -18.262 48.634 1.00 55.69 70 ALA A O 1
#

Secondary structure (DSSP, 8-state):
-HHHHHHHHHHHHHHHHTT-------HHHHHHHHHHH-HHHHHHHHHHHHHT--HHHHTTSSS-------

Radius of gyration: 30.8 Å; chains: 1; bounding box: 64×38×78 Å

Sequence (70 aa):
MRLKIFLFFAALIWLNSSLVSSQVITLSEIQKMAEANYPAIARYDIIEKTKDFSIANANRGFLPQGTVSA

Foldseek 3Di:
DVVVVVVVVVVVVVVVVVVPPPPPDDPVNVVVVCCVPPVVNVVVVVCVVCVPVDPVVVVVPPDPPDDDDD